Protein AF-A0A2J8Q2L7-F1 (afdb_monomer_lite)

Sequence (105 aa):
LKREDKSPIAPEELALVHNLRKMMKNDWHGGAIVSALSQTGSLFKPRKAYLPQELLGKEFESCIQYYLENNWLQHEKAPTEEGKKELLFLSNANPSLLERHCAYL

pLDDT: mean 83.97, std 12.0, range [49.44, 94.06]

Radius of gyration: 21.13 Å; chains: 1; bounding box: 52×26×52 Å

InterPro domains:
  IPR019368 Small ribosomal subunit protein mS29 [PF10236] (2-59)
  IPR019368 Small ribosomal subunit protein mS29 [PTHR12810] (1-105)

Secondary structure (DSSP, 8-state):
-B-TT-PBPPGGGSHHHHHHHHHTSS---S---------TT-SSPPPS--------TTHHHHHHHHHHHTT---STTTTSHHHHHHHHHHHTT-HHHHHHHHTT-

Foldseek 3Di:
DADPVRHDDDLCNPPVSVVVVVVVDPPDDDDDDDDDDDPVPDPDDDDPDDDDPDDCPVVLCVVLVVCVVVVLAVDPCCPPPVNSVVLCVQCVSPPVRSCVVSNVD

Organism: Pan troglodytes (NCBI:txid9598)

Structure (mmCIF, N/CA/C/O backbone):
data_AF-A0A2J8Q2L7-F1
#
_entry.id   AF-A0A2J8Q2L7-F1
#
loop_
_atom_site.group_PDB
_atom_site.id
_atom_site.type_symbol
_atom_site.label_atom_id
_atom_site.label_alt_id
_atom_site.label_comp_id
_atom_site.label_asym_id
_atom_site.label_entity_id
_atom_site.label_seq_id
_atom_site.pdbx_PDB_ins_code
_atom_site.Cartn_x
_atom_site.Cartn_y
_atom_site.Cartn_z
_atom_site.occupancy
_atom_site.B_iso_or_equiv
_atom_site.auth_seq_id
_atom_site.auth_comp_id
_atom_site.auth_asym_id
_atom_site.auth_atom_id
_atom_site.pdbx_PDB_model_num
ATOM 1 N N . LEU A 1 1 ? 23.790 -4.000 -7.472 1.00 79.75 1 LEU A N 1
ATOM 2 C CA . LEU A 1 1 ? 24.451 -5.156 -8.116 1.00 79.75 1 LEU A CA 1
ATOM 3 C C . LEU A 1 1 ? 25.883 -4.760 -8.447 1.00 79.75 1 LEU A C 1
ATOM 5 O O . LEU A 1 1 ? 26.103 -3.592 -8.763 1.00 79.75 1 LEU A O 1
ATOM 9 N N . LYS A 1 2 ? 26.833 -5.685 -8.341 1.00 87.62 2 LYS A N 1
ATOM 10 C CA . LYS A 1 2 ? 28.217 -5.455 -8.761 1.00 87.62 2 LYS A CA 1
ATOM 11 C C . LYS A 1 2 ? 28.628 -6.548 -9.735 1.00 87.62 2 LYS A C 1
ATOM 13 O O . LYS A 1 2 ? 28.130 -7.666 -9.610 1.00 87.62 2 LYS A O 1
ATOM 18 N N . ARG A 1 3 ? 29.495 -6.219 -10.688 1.00 91.19 3 ARG A N 1
ATOM 19 C CA . ARG A 1 3 ? 30.148 -7.219 -11.544 1.00 91.19 3 ARG A CA 1
ATOM 20 C C . ARG A 1 3 ? 31.229 -7.956 -10.740 1.00 91.19 3 ARG A C 1
ATOM 22 O O . ARG A 1 3 ? 31.506 -7.601 -9.591 1.00 91.19 3 ARG A O 1
ATOM 29 N N . GLU A 1 4 ? 31.857 -8.961 -11.343 1.00 92.62 4 GLU A N 1
ATOM 30 C CA . GLU A 1 4 ? 32.966 -9.711 -10.727 1.00 92.62 4 GLU A CA 1
ATOM 31 C C . GLU A 1 4 ? 34.154 -8.807 -10.355 1.00 92.62 4 GLU A C 1
ATOM 33 O O . GLU A 1 4 ? 34.776 -8.987 -9.309 1.00 92.62 4 GLU A O 1
ATOM 38 N N . ASP A 1 5 ? 34.392 -7.753 -11.141 1.00 93.06 5 ASP A N 1
ATOM 39 C CA . ASP A 1 5 ? 35.391 -6.705 -10.877 1.00 93.06 5 ASP A CA 1
ATOM 40 C C . ASP A 1 5 ? 34.990 -5.723 -9.750 1.00 93.06 5 ASP A C 1
ATOM 42 O O . ASP A 1 5 ? 35.710 -4.769 -9.455 1.00 93.06 5 ASP A O 1
ATOM 46 N N . LYS A 1 6 ? 33.841 -5.955 -9.098 1.00 90.50 6 LYS A N 1
ATOM 47 C CA . LYS A 1 6 ? 33.234 -5.134 -8.037 1.00 90.50 6 LYS A CA 1
ATOM 48 C C . LYS A 1 6 ? 32.750 -3.748 -8.484 1.00 90.50 6 LYS A C 1
ATOM 50 O O . LYS A 1 6 ? 32.287 -2.982 -7.627 1.00 90.50 6 LYS A O 1
ATOM 55 N N . SER A 1 7 ? 32.789 -3.427 -9.776 1.00 93.50 7 SER A N 1
ATOM 56 C CA . SER A 1 7 ? 32.197 -2.203 -10.322 1.00 93.50 7 SER A CA 1
ATOM 57 C C . SER A 1 7 ? 30.665 -2.224 -10.190 1.00 93.50 7 SER A C 1
ATOM 59 O O . SER A 1 7 ? 30.051 -3.300 -10.204 1.00 93.50 7 SER A O 1
ATOM 61 N N . PRO A 1 8 ? 30.014 -1.062 -9.993 1.00 90.69 8 PRO A N 1
ATOM 62 C CA . PRO A 1 8 ? 28.560 -0.987 -9.930 1.00 90.69 8 PRO A CA 1
ATOM 63 C C . PRO A 1 8 ? 27.943 -1.231 -11.312 1.00 90.69 8 PRO A C 1
ATOM 65 O O . PRO A 1 8 ? 28.441 -0.739 -12.317 1.00 90.69 8 PRO A O 1
ATOM 68 N N . ILE A 1 9 ? 26.825 -1.956 -11.345 1.00 91.81 9 ILE A N 1
ATOM 69 C CA . ILE A 1 9 ? 26.033 -2.166 -12.565 1.00 91.81 9 ILE A CA 1
ATOM 70 C C . ILE A 1 9 ? 24.929 -1.113 -12.614 1.00 91.81 9 ILE A C 1
ATOM 72 O O . ILE A 1 9 ? 24.158 -0.985 -11.654 1.00 91.81 9 ILE A O 1
ATOM 76 N N . ALA A 1 10 ? 24.848 -0.376 -13.720 1.00 89.94 10 ALA A N 1
ATOM 77 C CA . ALA A 1 10 ? 23.795 0.607 -13.936 1.00 89.94 10 ALA A CA 1
ATOM 78 C C . ALA A 1 10 ? 22.436 -0.091 -14.176 1.00 89.94 10 ALA A C 1
ATOM 80 O O . ALA A 1 10 ? 22.401 -1.159 -14.793 1.00 89.94 10 ALA A O 1
ATOM 81 N N . PRO A 1 11 ? 21.299 0.467 -13.717 1.00 87.62 11 PRO A N 1
ATOM 82 C CA . PRO A 1 11 ? 19.982 -0.134 -13.947 1.00 87.62 11 PRO A CA 1
ATOM 83 C C . PRO A 1 11 ? 19.664 -0.390 -15.427 1.00 87.62 11 PRO A C 1
ATOM 85 O O . PRO A 1 11 ? 18.937 -1.324 -15.742 1.00 87.62 11 PRO A O 1
ATOM 88 N N . GLU A 1 12 ? 20.216 0.410 -16.335 1.00 88.81 12 GLU A N 1
ATOM 89 C CA . GLU A 1 12 ? 20.087 0.298 -17.793 1.00 88.81 12 GLU A CA 1
ATOM 90 C C . GLU A 1 12 ? 20.679 -1.002 -18.345 1.00 88.81 12 GLU A C 1
ATOM 92 O O . GLU A 1 12 ? 20.219 -1.509 -19.364 1.00 88.81 12 GLU A O 1
ATOM 97 N N . GLU A 1 13 ? 21.689 -1.550 -17.671 1.00 90.38 13 GLU A N 1
ATOM 98 C CA . GLU A 1 13 ? 22.357 -2.790 -18.072 1.00 90.38 13 GLU A CA 1
ATOM 99 C C . GLU A 1 13 ? 21.558 -4.033 -17.663 1.00 90.38 13 GLU A C 1
ATOM 101 O O . GLU A 1 13 ? 21.823 -5.141 -18.129 1.00 90.38 13 GLU A O 1
ATOM 106 N N . LEU A 1 14 ? 20.556 -3.872 -16.794 1.00 92.75 14 LEU A N 1
ATOM 107 C CA . LEU A 1 14 ? 19.680 -4.959 -16.384 1.00 92.75 14 LEU A CA 1
ATOM 108 C C . LEU A 1 14 ? 18.611 -5.168 -17.459 1.00 92.75 14 LEU A C 1
ATOM 110 O O . LEU A 1 14 ? 17.719 -4.337 -17.624 1.00 92.75 14 LEU A O 1
ATOM 114 N N . ALA A 1 15 ? 18.651 -6.311 -18.149 1.00 93.94 15 ALA A N 1
ATOM 115 C CA . ALA A 1 15 ? 17.740 -6.620 -19.256 1.00 93.94 15 ALA A CA 1
ATOM 116 C C . ALA A 1 15 ? 16.250 -6.433 -18.900 1.00 93.94 15 ALA A C 1
ATOM 118 O O . ALA A 1 15 ? 15.481 -5.904 -19.703 1.00 93.94 15 ALA A O 1
ATOM 119 N N . LEU A 1 16 ? 15.849 -6.810 -17.679 1.00 94.06 16 LEU A N 1
ATOM 120 C CA . LEU A 1 16 ? 14.482 -6.614 -17.185 1.00 94.06 16 LEU A CA 1
ATOM 121 C C . LEU A 1 16 ? 14.108 -5.129 -17.084 1.00 94.06 16 LEU A C 1
ATOM 123 O O . LEU A 1 16 ? 13.051 -4.727 -17.564 1.00 94.06 16 LEU A O 1
ATOM 127 N N . VAL A 1 17 ? 14.984 -4.303 -16.507 1.00 92.81 17 VAL A N 1
ATOM 128 C CA . VAL A 1 17 ? 14.750 -2.858 -16.351 1.00 92.81 17 VAL A CA 1
ATOM 129 C C . VAL A 1 17 ? 14.768 -2.162 -17.709 1.00 92.81 17 VAL A C 1
ATOM 131 O O . VAL A 1 17 ? 13.921 -1.312 -17.977 1.00 92.81 17 VAL A O 1
ATOM 134 N N . HIS A 1 18 ? 15.690 -2.546 -18.592 1.00 93.75 18 HIS A N 1
ATOM 135 C CA . HIS A 1 18 ? 15.773 -2.035 -19.959 1.00 93.75 18 HIS A CA 1
ATOM 136 C C . HIS A 1 18 ? 14.484 -2.280 -20.746 1.00 93.75 18 HIS A C 1
ATOM 138 O O . HIS A 1 18 ? 13.935 -1.355 -21.346 1.00 93.75 18 HIS A O 1
ATOM 144 N N . ASN A 1 19 ? 13.966 -3.510 -20.716 1.00 92.75 19 ASN A N 1
ATOM 145 C CA . ASN A 1 19 ? 12.735 -3.858 -21.424 1.00 92.75 19 ASN A CA 1
ATOM 146 C C . ASN A 1 19 ? 11.502 -3.206 -20.790 1.00 92.75 19 ASN A C 1
ATOM 148 O O . ASN A 1 19 ? 10.656 -2.687 -21.517 1.00 92.75 19 ASN A O 1
ATOM 152 N N . LEU A 1 20 ? 11.432 -3.133 -19.456 1.00 92.81 20 LEU A N 1
ATOM 153 C CA . LEU A 1 20 ? 10.358 -2.417 -18.768 1.00 92.81 20 LEU A CA 1
ATOM 154 C C . LEU A 1 20 ? 10.332 -0.933 -19.164 1.00 92.81 20 LEU A C 1
ATOM 156 O O . LEU A 1 20 ? 9.274 -0.392 -19.462 1.00 92.81 20 LEU A O 1
ATOM 160 N N . ARG A 1 21 ? 11.492 -0.272 -19.257 1.00 92.31 21 ARG A N 1
ATOM 161 C CA . ARG A 1 21 ? 11.569 1.129 -19.706 1.00 92.31 21 ARG A CA 1
ATOM 162 C C . ARG A 1 21 ? 11.080 1.339 -21.131 1.00 92.31 21 ARG A C 1
ATOM 164 O O . ARG A 1 21 ? 10.542 2.404 -21.413 1.00 92.31 21 ARG A O 1
ATOM 171 N N . LYS A 1 22 ? 11.258 0.362 -22.025 1.00 92.88 22 LYS A N 1
ATOM 172 C CA . LYS A 1 22 ? 10.690 0.434 -23.379 1.00 92.88 22 LYS A CA 1
ATOM 173 C C . LYS A 1 22 ? 9.165 0.424 -23.333 1.00 92.88 22 LYS A C 1
ATOM 175 O O . LYS A 1 22 ? 8.562 1.256 -23.987 1.00 92.88 22 LYS A O 1
ATOM 180 N N . MET A 1 23 ? 8.567 -0.437 -22.510 1.00 90.56 23 MET A N 1
ATOM 181 C CA . MET A 1 23 ? 7.113 -0.470 -22.304 1.00 90.56 23 MET A CA 1
ATOM 182 C C . MET A 1 23 ? 6.575 0.845 -21.713 1.00 90.56 23 MET A C 1
ATOM 184 O O . MET A 1 23 ? 5.466 1.253 -22.031 1.00 90.56 23 MET A O 1
ATOM 188 N N . MET A 1 24 ? 7.372 1.528 -20.883 1.00 91.06 24 MET A N 1
ATOM 189 C CA . MET A 1 24 ? 7.013 2.824 -20.289 1.00 91.06 24 MET A CA 1
ATOM 190 C C . MET A 1 24 ? 7.049 4.003 -21.269 1.00 91.06 24 MET A C 1
ATOM 192 O O . MET A 1 24 ? 6.604 5.096 -20.913 1.00 91.06 24 MET A O 1
ATOM 196 N N . LYS A 1 25 ? 7.591 3.824 -22.479 1.00 91.69 25 LYS A N 1
ATOM 197 C CA . LYS A 1 25 ? 7.491 4.845 -23.523 1.00 91.69 25 LYS A CA 1
ATOM 198 C C . LYS A 1 25 ? 6.039 4.953 -23.970 1.00 91.69 25 LYS A C 1
ATOM 200 O O . LYS A 1 25 ? 5.321 3.966 -24.004 1.00 91.69 25 LYS A O 1
ATOM 205 N N . ASN A 1 26 ? 5.605 6.157 -24.309 1.00 89.12 26 ASN A N 1
ATOM 206 C CA . ASN A 1 26 ? 4.255 6.432 -24.799 1.00 89.12 26 ASN A CA 1
ATOM 207 C C . ASN A 1 26 ? 4.153 6.296 -26.332 1.00 89.12 26 ASN A C 1
ATOM 209 O O . ASN A 1 26 ? 3.403 7.030 -26.967 1.00 89.12 26 ASN A O 1
ATOM 213 N N . ASP A 1 27 ? 4.936 5.395 -26.931 1.00 93.88 27 ASP A N 1
ATOM 214 C CA . ASP A 1 27 ? 5.029 5.165 -28.380 1.00 93.88 27 ASP A CA 1
ATOM 215 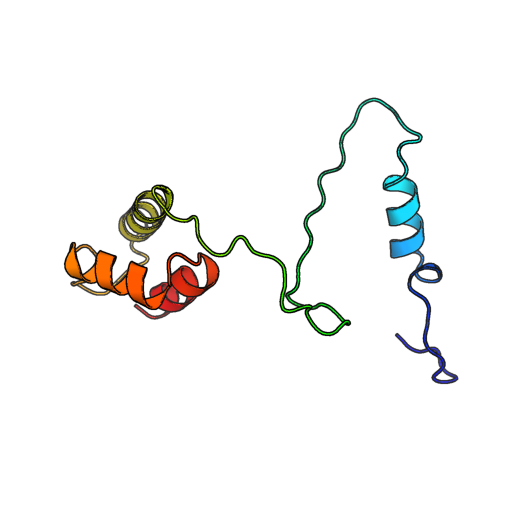C C . ASP A 1 27 ? 4.015 4.131 -28.909 1.00 93.88 27 ASP A C 1
ATOM 217 O O . ASP A 1 27 ? 4.052 3.748 -30.078 1.00 93.88 27 ASP A O 1
ATOM 221 N N . TRP A 1 28 ? 3.070 3.709 -28.069 1.00 93.56 28 TRP A N 1
ATOM 222 C CA . TRP A 1 28 ? 2.006 2.758 -28.383 1.00 93.56 28 TRP A CA 1
ATOM 223 C C . TRP A 1 28 ? 0.621 3.345 -28.050 1.00 93.56 28 TRP A C 1
ATOM 225 O O . TRP A 1 28 ? 0.497 4.329 -27.325 1.00 93.56 28 TRP A O 1
ATOM 235 N N . HIS A 1 29 ? -0.440 2.743 -28.598 1.00 92.12 29 HIS A N 1
ATOM 236 C CA . HIS A 1 29 ? -1.829 3.198 -28.445 1.00 92.12 29 HIS A CA 1
ATOM 237 C C . HIS A 1 29 ? -2.717 2.069 -27.897 1.00 92.12 29 HIS A C 1
ATOM 239 O O . HIS A 1 29 ? -2.404 0.896 -28.085 1.00 92.12 29 HIS A O 1
ATOM 245 N N . GLY A 1 30 ? -3.847 2.410 -27.264 1.00 93.44 30 GLY A N 1
ATOM 246 C CA . GLY A 1 30 ? -4.868 1.426 -26.857 1.00 93.44 30 GLY A CA 1
ATOM 247 C C . GLY A 1 30 ? -4.675 0.782 -25.479 1.00 93.44 30 GLY A C 1
ATOM 248 O O . GLY A 1 30 ? -5.246 -0.266 -25.203 1.00 93.44 30 GLY A O 1
ATOM 249 N N . GLY A 1 31 ? -3.900 1.404 -24.599 1.00 92.31 31 GLY A N 1
ATOM 250 C CA . GLY A 1 31 ? -3.645 0.925 -23.237 1.00 92.31 31 GLY A CA 1
ATOM 251 C C . GLY A 1 31 ? -3.322 2.070 -22.275 1.00 92.31 31 GLY A C 1
ATOM 252 O O . GLY A 1 31 ? -3.280 3.238 -22.666 1.00 92.31 31 GLY A O 1
ATOM 253 N N . ALA A 1 32 ? -3.075 1.733 -21.015 1.00 93.88 32 ALA A N 1
ATOM 254 C CA . ALA A 1 32 ? -2.709 2.687 -19.976 1.00 93.88 32 ALA A CA 1
ATOM 255 C C . ALA A 1 32 ? -1.619 2.099 -19.076 1.00 93.88 32 ALA A C 1
ATOM 257 O O . ALA A 1 32 ? -1.557 0.887 -18.877 1.00 93.88 32 ALA A O 1
ATOM 258 N N . ILE A 1 33 ? -0.781 2.967 -18.511 1.00 92.38 33 ILE A N 1
ATOM 259 C CA . ILE A 1 33 ? 0.215 2.588 -17.507 1.00 92.38 33 ILE A CA 1
ATOM 260 C C . ILE A 1 33 ? -0.196 3.190 -16.177 1.00 92.38 33 ILE A C 1
ATOM 262 O O . ILE A 1 33 ? -0.387 4.399 -16.068 1.00 92.38 33 ILE A O 1
ATOM 266 N N . VAL A 1 34 ? -0.253 2.344 -15.155 1.00 92.19 34 VAL A N 1
ATOM 267 C CA . VAL A 1 34 ? -0.376 2.762 -13.763 1.00 92.19 34 VAL A CA 1
ATOM 268 C C . VAL A 1 34 ? 0.880 2.300 -13.038 1.00 92.19 34 VAL A C 1
ATOM 270 O O . VAL A 1 34 ? 1.203 1.115 -13.035 1.00 92.19 34 VAL A O 1
ATOM 273 N N . SER A 1 35 ? 1.609 3.239 -12.441 1.00 88.50 35 SER A N 1
ATOM 274 C CA . SER A 1 35 ? 2.804 2.955 -11.645 1.00 88.50 35 SER A CA 1
ATOM 275 C C . SER A 1 35 ? 2.696 3.627 -10.285 1.00 88.50 35 SER A C 1
ATOM 277 O O . SER A 1 35 ? 2.269 4.777 -10.206 1.00 88.50 35 SER A O 1
ATOM 279 N N . ALA A 1 36 ? 3.139 2.944 -9.235 1.00 85.88 36 ALA A N 1
ATOM 280 C CA . ALA A 1 36 ? 3.237 3.496 -7.891 1.00 85.88 36 ALA A CA 1
ATOM 281 C C . ALA A 1 36 ? 4.708 3.683 -7.497 1.00 85.88 36 ALA A C 1
ATOM 283 O O . ALA A 1 36 ? 5.569 2.883 -7.866 1.00 85.88 36 ALA A O 1
ATOM 284 N N . LEU A 1 37 ? 4.993 4.736 -6.731 1.00 81.81 37 LEU A N 1
ATOM 285 C CA . LEU A 1 37 ? 6.310 4.969 -6.143 1.00 81.81 37 LEU A CA 1
ATOM 286 C C . LEU A 1 37 ? 6.304 4.489 -4.691 1.00 81.81 37 LEU A C 1
ATOM 288 O O . LEU A 1 37 ? 5.454 4.899 -3.907 1.00 81.81 37 LEU A O 1
ATOM 292 N N . SER A 1 38 ? 7.276 3.652 -4.328 1.00 74.75 38 SER A N 1
ATOM 293 C CA . SER A 1 38 ? 7.480 3.193 -2.952 1.00 74.75 38 SER A CA 1
ATOM 294 C C . SER A 1 38 ? 8.783 3.751 -2.392 1.00 74.75 38 SER A C 1
ATOM 296 O O . SER A 1 38 ? 9.820 3.720 -3.056 1.00 74.75 38 SER A O 1
ATOM 298 N N . GLN A 1 39 ? 8.741 4.232 -1.148 1.00 69.94 39 GLN A N 1
ATOM 299 C CA . GLN A 1 39 ? 9.953 4.532 -0.379 1.00 69.94 39 GLN A CA 1
ATOM 300 C C . GLN A 1 39 ? 10.506 3.281 0.316 1.00 69.94 39 GLN A C 1
ATOM 302 O O . GLN A 1 39 ? 11.718 3.156 0.502 1.00 69.94 39 GLN A O 1
ATOM 307 N N . THR A 1 40 ? 9.632 2.339 0.676 1.00 66.94 40 THR A N 1
ATOM 308 C CA . THR A 1 40 ? 10.000 1.073 1.311 1.00 66.94 40 THR A CA 1
ATOM 309 C C . THR A 1 40 ? 10.837 0.250 0.331 1.00 66.94 40 THR A C 1
ATOM 311 O O . THR A 1 40 ? 10.346 -0.145 -0.724 1.00 66.94 40 THR A O 1
ATOM 314 N N . GLY A 1 41 ? 12.114 0.029 0.661 1.00 68.19 41 GLY A N 1
ATOM 315 C CA . GLY A 1 41 ? 13.072 -0.681 -0.199 1.00 68.19 41 GLY A CA 1
ATOM 316 C C . GLY A 1 41 ? 13.843 0.195 -1.199 1.00 68.19 41 GLY A C 1
ATOM 317 O O . GLY A 1 41 ? 14.576 -0.341 -2.029 1.00 68.19 41 GLY A O 1
ATOM 318 N N . SER A 1 42 ? 13.726 1.527 -1.129 1.00 75.00 42 SER A N 1
ATOM 319 C CA . SER A 1 42 ? 14.541 2.440 -1.944 1.00 75.00 42 SER A CA 1
ATOM 320 C C . SER A 1 42 ? 16.038 2.299 -1.627 1.00 75.00 42 SER A C 1
ATOM 322 O O . SER A 1 42 ? 16.451 2.387 -0.472 1.00 75.00 42 SER A O 1
ATOM 324 N N . LEU A 1 43 ? 16.869 2.159 -2.668 1.00 69.62 43 LEU A N 1
ATOM 325 C CA . LEU A 1 43 ? 18.338 2.182 -2.559 1.00 69.62 43 LEU A CA 1
ATOM 326 C C . LEU A 1 43 ? 18.895 3.584 -2.245 1.00 69.62 43 LEU A C 1
ATOM 328 O O . LEU A 1 43 ? 20.043 3.718 -1.821 1.00 69.62 43 LEU A O 1
ATOM 332 N N . PHE A 1 44 ? 18.095 4.630 -2.459 1.00 65.75 44 PHE A N 1
ATOM 333 C CA . PHE A 1 44 ? 18.452 6.017 -2.168 1.00 65.75 44 PHE A CA 1
ATOM 334 C C . PHE A 1 44 ? 17.863 6.458 -0.830 1.00 65.75 44 PHE A C 1
ATOM 336 O O . PHE A 1 44 ? 16.755 6.048 -0.473 1.00 65.75 44 PHE A O 1
ATOM 343 N N . LYS A 1 45 ? 18.588 7.331 -0.108 1.00 61.28 45 LYS A N 1
ATOM 344 C CA . LYS A 1 45 ? 18.104 7.898 1.158 1.00 61.28 45 LYS A CA 1
ATOM 345 C C . LYS A 1 45 ? 16.728 8.537 0.934 1.00 61.28 45 LYS A C 1
ATOM 347 O O . LYS A 1 45 ? 16.607 9.362 0.022 1.00 61.28 45 LYS A O 1
ATOM 352 N N . PRO A 1 46 ? 15.717 8.197 1.749 1.00 57.25 46 PRO A N 1
ATOM 353 C CA . PRO A 1 46 ? 14.397 8.786 1.609 1.00 57.25 46 PRO A CA 1
ATOM 354 C C . PRO A 1 46 ? 14.513 10.306 1.749 1.00 57.25 46 PRO A C 1
ATOM 356 O O . PRO A 1 46 ? 15.068 10.819 2.726 1.00 57.25 46 PRO A O 1
ATOM 359 N N . ARG A 1 47 ? 14.017 11.050 0.755 1.00 55.12 47 ARG A N 1
ATOM 360 C CA . ARG A 1 47 ? 13.748 12.478 0.943 1.00 55.12 47 ARG A CA 1
ATOM 361 C C . ARG A 1 47 ? 12.629 12.574 1.979 1.00 55.12 47 ARG A C 1
ATOM 363 O O . ARG A 1 47 ? 11.599 11.936 1.808 1.00 55.12 47 ARG A O 1
ATOM 370 N N . LYS A 1 48 ? 12.800 13.410 3.009 1.00 54.25 48 LYS A N 1
ATOM 371 C CA . LYS A 1 48 ? 11.786 13.687 4.053 1.00 54.25 48 LYS A CA 1
ATOM 372 C C . LYS A 1 48 ? 10.483 14.319 3.523 1.00 54.25 48 LYS A C 1
ATOM 374 O O . LYS A 1 48 ? 9.646 14.730 4.311 1.00 54.25 48 LYS A O 1
ATOM 379 N N . ALA A 1 49 ? 10.326 14.448 2.209 1.00 54.91 49 ALA A N 1
ATOM 380 C CA . ALA A 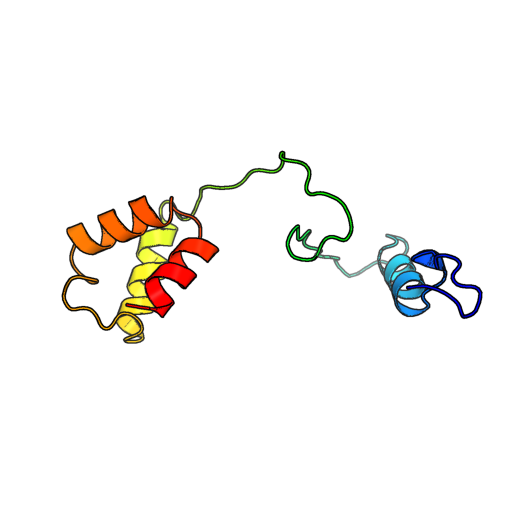1 49 ? 9.225 15.150 1.581 1.00 54.91 49 ALA A CA 1
ATOM 381 C C . ALA A 1 49 ? 8.552 14.244 0.550 1.00 54.91 49 ALA A C 1
ATOM 383 O O . ALA A 1 49 ? 9.007 14.169 -0.591 1.00 54.91 49 ALA A O 1
ATOM 384 N N . TYR A 1 50 ? 7.480 13.574 0.976 1.00 50.28 50 TYR A N 1
ATOM 385 C CA . TYR A 1 50 ? 6.275 13.389 0.166 1.00 50.28 50 TYR A CA 1
ATOM 386 C C . TYR A 1 50 ? 5.125 12.944 1.087 1.00 50.28 50 TYR A C 1
ATOM 388 O O . TYR A 1 50 ? 5.035 11.777 1.458 1.00 50.28 50 TYR A O 1
ATOM 396 N N . LEU A 1 51 ? 4.290 13.892 1.519 1.00 52.34 51 LEU A N 1
ATOM 397 C CA . LEU A 1 51 ? 2.939 13.598 2.018 1.00 52.34 51 LEU A CA 1
ATOM 398 C C . LEU A 1 51 ? 2.106 13.080 0.819 1.00 52.34 51 LEU A C 1
ATOM 400 O O . LEU A 1 51 ? 2.362 13.522 -0.303 1.00 52.34 51 LEU A O 1
ATO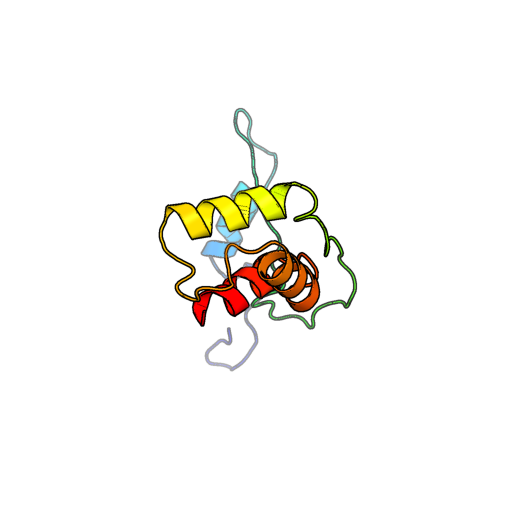M 404 N N . PRO A 1 52 ? 1.190 12.114 1.010 1.00 49.44 52 PRO A N 1
ATOM 405 C CA . PRO A 1 52 ? 0.049 12.267 1.902 1.00 49.44 52 PRO A CA 1
ATOM 406 C C . PRO A 1 52 ? 0.093 11.222 3.016 1.00 49.44 52 PRO A C 1
ATOM 408 O O . PRO A 1 52 ? -0.366 10.094 2.863 1.00 49.44 52 PRO A O 1
ATOM 411 N N . GLN A 1 53 ? 0.696 11.586 4.146 1.00 55.41 53 GLN A N 1
ATOM 412 C CA . GLN A 1 53 ? 0.246 11.012 5.409 1.00 55.41 53 GLN A CA 1
ATOM 413 C C . GLN A 1 53 ? -0.995 11.797 5.807 1.00 55.41 53 GLN A C 1
ATOM 415 O O . GLN A 1 53 ? -1.029 13.006 5.600 1.00 55.41 53 GLN A O 1
ATOM 420 N N . GLU A 1 54 ? -1.957 11.072 6.364 1.00 59.00 54 GLU A N 1
ATOM 421 C CA . GLU A 1 54 ? -3.375 11.406 6.489 1.00 59.00 54 GLU A CA 1
ATOM 422 C C . GLU A 1 54 ? -4.164 11.030 5.241 1.00 59.00 54 GLU A C 1
ATOM 424 O O . GLU A 1 54 ? -3.843 11.472 4.144 1.00 59.00 54 GLU A O 1
ATOM 429 N N . LEU A 1 55 ? -5.174 10.178 5.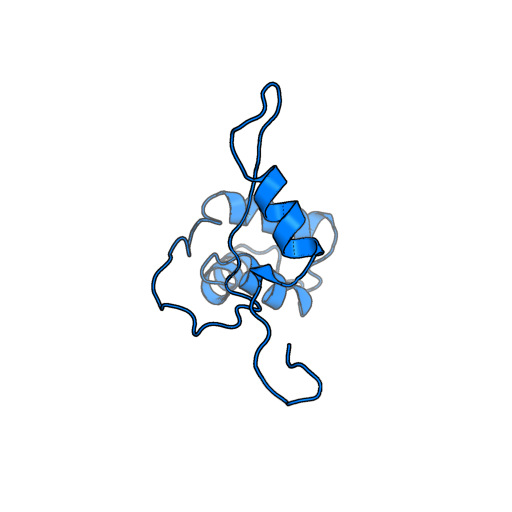441 1.00 58.84 55 LEU A N 1
ATOM 430 C CA . LEU A 1 55 ? -6.503 10.252 4.815 1.00 58.84 55 LEU A CA 1
ATOM 431 C C . LEU A 1 55 ? -7.317 8.971 5.031 1.00 58.84 55 LEU A C 1
ATOM 433 O O . LEU A 1 55 ? -8.322 8.793 4.353 1.00 58.84 55 LEU A O 1
ATOM 437 N N . LEU A 1 56 ? -7.004 8.135 6.040 1.00 59.22 56 LEU A N 1
ATOM 438 C CA . LEU A 1 56 ? -8.052 7.223 6.489 1.00 59.22 56 LEU A CA 1
ATOM 439 C C . LEU A 1 56 ? -9.303 8.014 6.888 1.00 59.22 56 LEU A C 1
ATOM 441 O O . LEU A 1 56 ? -10.362 7.501 6.633 1.00 59.22 56 LEU A O 1
ATOM 445 N N . GLY A 1 57 ? -9.250 9.273 7.352 1.00 72.50 57 GLY A N 1
ATOM 446 C CA . GLY A 1 57 ? -10.409 10.191 7.334 1.00 72.50 57 GLY A CA 1
ATOM 447 C C . GLY A 1 57 ? -11.770 9.514 7.604 1.00 72.50 57 GLY A C 1
ATOM 448 O O . GLY A 1 57 ? -12.020 9.061 8.715 1.00 72.50 57 GLY A O 1
ATOM 449 N N . LYS A 1 58 ? -12.618 9.391 6.565 1.00 76.25 58 LYS A N 1
ATOM 450 C CA . LYS A 1 58 ? -13.875 8.603 6.599 1.00 76.25 58 LYS A CA 1
ATOM 451 C C . LYS A 1 58 ? -13.694 7.092 6.357 1.00 76.25 58 LYS A C 1
ATOM 453 O O . LYS A 1 58 ? -14.516 6.298 6.802 1.00 76.25 58 LYS A O 1
ATOM 458 N N . GLU A 1 59 ? -12.649 6.697 5.641 1.00 84.88 59 GLU A N 1
ATOM 459 C CA . GLU A 1 59 ? -12.249 5.308 5.379 1.00 84.88 59 GLU A CA 1
ATOM 460 C C . GLU A 1 59 ? -11.778 4.558 6.642 1.00 84.88 59 GLU A C 1
ATOM 462 O O . GLU A 1 59 ? -11.869 3.337 6.672 1.00 84.88 59 GLU A O 1
ATOM 467 N N . PHE A 1 60 ? -11.348 5.250 7.707 1.00 88.12 60 PHE A N 1
ATOM 468 C CA . PHE A 1 60 ? -10.908 4.654 8.973 1.00 88.12 60 PHE A CA 1
ATOM 469 C C . PHE A 1 60 ? -11.999 3.761 9.552 1.00 88.12 60 PHE A C 1
ATOM 471 O O . PHE A 1 60 ? -11.762 2.587 9.825 1.00 88.12 60 PHE A O 1
ATOM 478 N N . GLU A 1 61 ? -13.207 4.314 9.676 1.00 88.38 61 GLU A N 1
ATOM 479 C CA . GLU A 1 61 ? -14.365 3.584 10.185 1.00 88.38 61 GLU A CA 1
ATOM 480 C C . GLU A 1 61 ? -14.690 2.387 9.293 1.00 88.38 61 GLU A C 1
ATOM 482 O O . GLU A 1 61 ? -14.984 1.311 9.799 1.00 88.38 61 GLU A O 1
ATOM 487 N N . SER A 1 62 ? -14.565 2.537 7.969 1.00 90.19 62 SER A N 1
ATOM 488 C CA . SER A 1 62 ? -14.797 1.431 7.029 1.00 90.19 62 SER A CA 1
ATOM 489 C C . SER A 1 62 ? -13.760 0.312 7.197 1.00 90.19 62 SER A C 1
ATOM 491 O O . SER A 1 62 ? -14.120 -0.863 7.194 1.00 90.19 62 SER A O 1
ATOM 493 N N . CYS A 1 63 ? -12.485 0.653 7.403 1.00 90.25 63 CYS A N 1
ATOM 494 C CA . CYS A 1 63 ? -11.418 -0.317 7.658 1.00 90.25 63 CYS A CA 1
ATOM 495 C C . CYS A 1 63 ? -11.584 -1.033 9.003 1.00 90.25 63 CYS A C 1
ATOM 497 O O . CYS A 1 63 ? -11.455 -2.254 9.060 1.00 90.25 63 CYS A O 1
ATOM 499 N N . ILE A 1 64 ? -11.883 -0.303 10.081 1.00 90.19 64 ILE A N 1
ATOM 500 C CA . ILE A 1 64 ? -12.117 -0.906 11.400 1.00 90.19 64 ILE A CA 1
ATOM 501 C C . ILE A 1 64 ? -13.345 -1.810 11.371 1.00 90.19 64 ILE A C 1
ATOM 503 O O . ILE A 1 64 ? -13.286 -2.929 11.877 1.00 90.19 64 ILE A O 1
ATOM 507 N N . GLN A 1 65 ? -14.434 -1.355 10.753 1.00 90.94 65 GLN A N 1
ATOM 508 C CA . GLN A 1 65 ? -15.645 -2.151 10.605 1.00 90.94 65 GLN A CA 1
ATOM 509 C C . GLN A 1 65 ? -15.350 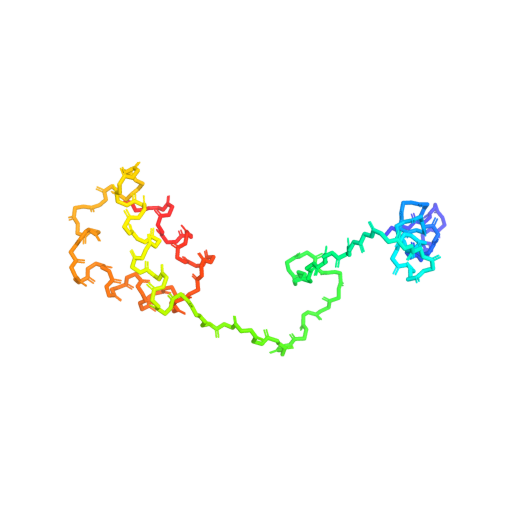-3.463 9.867 1.00 90.94 65 GLN A C 1
ATOM 511 O O . GLN A 1 65 ? -15.729 -4.529 10.344 1.00 90.94 65 GLN A O 1
ATOM 516 N N . TYR A 1 66 ? -14.579 -3.406 8.778 1.00 92.69 66 TYR A N 1
ATOM 517 C CA . TYR A 1 66 ? -14.118 -4.598 8.068 1.00 92.69 66 TYR A CA 1
ATOM 518 C C . TYR A 1 66 ? -13.282 -5.537 8.959 1.00 92.69 66 TYR A C 1
ATOM 520 O O . TYR A 1 66 ? -13.464 -6.755 8.915 1.00 92.69 66 TYR A O 1
ATOM 528 N N . TYR A 1 67 ? -12.378 -5.015 9.794 1.00 92.31 67 TYR A N 1
ATOM 529 C CA . TYR A 1 67 ? -11.607 -5.847 10.726 1.00 92.31 67 TYR A CA 1
ATOM 530 C C . TYR A 1 67 ? -12.480 -6.503 11.799 1.00 92.31 67 TYR A C 1
ATOM 532 O O . TYR A 1 67 ? -12.249 -7.663 12.136 1.00 92.31 67 TYR A O 1
ATOM 540 N N . LEU A 1 68 ? -13.494 -5.805 12.309 1.00 90.25 68 LEU A N 1
ATOM 541 C CA . LEU A 1 68 ? -14.449 -6.363 13.268 1.00 90.25 68 LEU A CA 1
ATOM 542 C C . LEU A 1 68 ? -15.306 -7.466 12.633 1.00 90.25 68 LEU A C 1
ATOM 544 O O . LEU A 1 68 ? -15.445 -8.538 13.215 1.00 90.25 68 LEU A O 1
ATOM 548 N N . GLU A 1 69 ? -15.824 -7.244 11.423 1.00 92.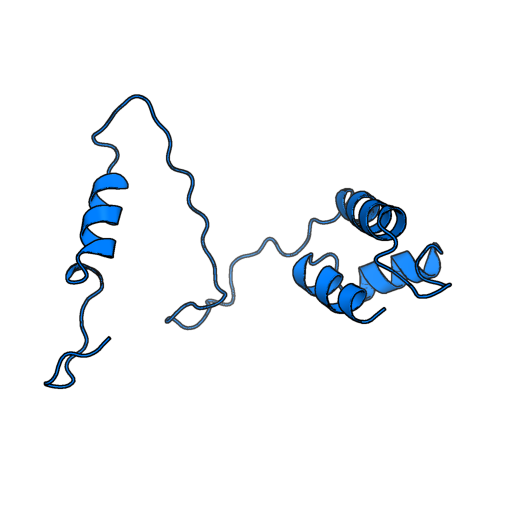88 69 GLU A N 1
ATOM 549 C CA . GLU A 1 69 ? -16.652 -8.219 10.693 1.00 92.88 69 GLU A CA 1
ATOM 550 C C . GLU A 1 69 ? -15.911 -9.525 10.391 1.00 92.88 69 GLU A C 1
ATOM 552 O O . GLU A 1 69 ? -16.501 -10.604 10.436 1.00 92.88 69 GLU A O 1
ATOM 557 N N . ASN A 1 70 ? -14.606 -9.444 10.130 1.00 92.44 70 ASN A N 1
ATOM 558 C CA . ASN A 1 70 ? -13.763 -10.614 9.894 1.00 92.44 70 ASN A CA 1
ATOM 559 C C . ASN A 1 70 ? -13.206 -11.241 11.181 1.00 92.44 70 ASN A C 1
ATOM 561 O O . ASN A 1 70 ? -12.396 -12.163 11.097 1.00 92.44 70 ASN A O 1
ATOM 565 N N . ASN A 1 71 ? -13.614 -10.761 12.361 1.00 89.31 71 ASN A N 1
ATOM 566 C CA . ASN A 1 71 ? -13.047 -11.151 13.654 1.00 89.31 71 ASN A CA 1
ATOM 567 C C . ASN A 1 71 ? -11.510 -11.032 13.674 1.00 89.31 71 ASN A C 1
ATOM 569 O O . ASN A 1 71 ? -10.815 -11.909 14.176 1.00 89.31 71 ASN A O 1
ATOM 573 N N . TRP A 1 72 ? -10.952 -9.977 13.081 1.00 91.50 72 TRP A N 1
ATOM 574 C CA . TRP A 1 72 ? -9.509 -9.726 13.115 1.00 91.50 72 TRP A CA 1
ATOM 575 C C . TRP A 1 72 ? -9.075 -9.134 14.458 1.00 91.50 72 TRP A C 1
ATOM 577 O O . TRP A 1 72 ? -8.025 -9.495 14.970 1.00 91.50 72 TRP A O 1
ATOM 587 N N . LEU A 1 73 ? -9.901 -8.257 15.041 1.00 89.38 73 LEU A N 1
ATOM 588 C CA . LEU A 1 73 ? -9.653 -7.651 16.351 1.00 89.38 73 LEU A CA 1
ATOM 589 C C . LEU A 1 73 ? -10.253 -8.536 17.442 1.00 89.38 73 LEU A C 1
ATOM 591 O O . LEU A 1 73 ? -11.475 -8.669 17.518 1.00 89.38 73 LEU A O 1
ATOM 595 N N . GLN A 1 74 ? -9.405 -9.132 18.277 1.00 87.44 74 GLN A N 1
ATOM 596 C CA . GLN A 1 74 ? -9.841 -10.077 19.312 1.00 87.44 74 GLN A CA 1
ATOM 597 C C . GLN A 1 74 ? -10.107 -9.398 20.660 1.00 87.44 74 GLN A C 1
ATOM 599 O O . GLN A 1 74 ? -10.873 -9.900 21.482 1.00 87.44 74 GLN A O 1
ATOM 604 N N . HIS A 1 75 ? -9.496 -8.239 20.897 1.00 88.19 75 HIS A N 1
ATOM 605 C CA . HIS A 1 75 ? -9.642 -7.507 22.147 1.00 88.19 75 HIS A CA 1
ATOM 606 C C . HIS A 1 75 ? -11.065 -6.950 22.377 1.00 88.19 75 HIS A C 1
ATOM 608 O O . HIS A 1 75 ? -11.605 -6.210 21.556 1.00 88.19 75 HIS A O 1
ATOM 614 N N . GLU A 1 76 ? -11.635 -7.188 23.565 1.00 86.44 76 GLU A N 1
ATOM 615 C CA . GLU A 1 76 ? -13.022 -6.820 23.924 1.00 86.44 76 GLU A CA 1
ATOM 616 C C . GLU A 1 76 ? -13.338 -5.319 23.812 1.00 86.44 76 GLU A C 1
ATOM 618 O O . GLU A 1 76 ? -14.482 -4.933 23.581 1.00 86.44 76 GLU A O 1
ATOM 623 N N . LYS A 1 77 ? -12.327 -4.455 23.972 1.00 88.50 77 LYS A N 1
ATOM 624 C CA . LYS A 1 77 ? -12.486 -2.992 23.862 1.00 88.50 77 LYS A CA 1
ATOM 625 C C . LYS A 1 77 ? -12.307 -2.452 22.442 1.00 88.50 77 LYS A C 1
ATOM 627 O O . LYS A 1 77 ? -12.554 -1.276 22.215 1.00 88.50 77 LYS A O 1
ATOM 632 N N . ALA A 1 78 ? -11.876 -3.277 21.489 1.00 84.69 78 ALA A N 1
ATOM 633 C CA . ALA A 1 78 ? -11.675 -2.854 20.106 1.00 84.69 78 ALA A CA 1
ATOM 634 C C . ALA A 1 78 ? -12.945 -2.315 19.407 1.00 84.69 78 ALA A C 1
ATOM 636 O O . ALA A 1 78 ? -12.825 -1.318 18.694 1.00 84.69 78 ALA A O 1
ATOM 637 N N . PRO A 1 79 ? -14.154 -2.889 19.601 1.00 87.94 79 PRO A N 1
ATOM 638 C CA . PRO A 1 79 ? -15.366 -2.351 18.981 1.00 87.94 79 PRO A CA 1
ATOM 639 C C . PRO A 1 79 ? -15.907 -1.086 19.663 1.00 87.94 79 PRO A C 1
ATOM 641 O O . PRO A 1 79 ? -16.839 -0.482 19.130 1.00 87.94 79 PRO A O 1
ATOM 644 N N . THR A 1 80 ? -15.382 -0.681 20.828 1.00 92.44 80 THR A N 1
ATOM 645 C CA . THR A 1 80 ? -15.897 0.501 21.534 1.00 92.44 80 THR A CA 1
ATOM 646 C C . THR A 1 80 ? -15.401 1.791 20.893 1.00 92.44 80 THR A C 1
ATOM 648 O O . THR A 1 80 ? -14.333 1.844 20.283 1.00 92.44 80 THR A O 1
ATOM 651 N N . GLU A 1 81 ? -16.165 2.868 21.064 1.00 90.06 81 GLU A N 1
ATOM 652 C CA . GLU A 1 81 ? -15.802 4.189 20.543 1.00 90.06 81 GLU A CA 1
ATOM 653 C C . GLU A 1 81 ? -14.470 4.695 21.119 1.00 90.06 81 GLU A C 1
ATOM 655 O O . GLU A 1 81 ? -13.714 5.392 20.442 1.00 90.06 81 GLU A O 1
ATOM 660 N N . GLU A 1 82 ? -14.136 4.318 22.353 1.00 91.81 82 GLU A N 1
ATOM 661 C CA . GLU A 1 82 ? -12.843 4.609 22.972 1.00 91.81 82 GLU A CA 1
ATOM 662 C C . GLU A 1 82 ? -11.710 3.830 22.299 1.00 91.81 82 GLU A C 1
ATOM 664 O O . GLU A 1 82 ? -10.693 4.434 21.956 1.00 91.81 82 GLU A O 1
ATOM 669 N N . GLY A 1 83 ? -11.896 2.527 22.055 1.00 90.62 83 GLY A N 1
ATOM 670 C CA . GLY A 1 83 ? -10.900 1.691 21.380 1.00 90.62 83 GLY A CA 1
ATOM 671 C C . GLY A 1 83 ? -10.615 2.171 19.958 1.00 90.62 83 GLY A C 1
ATOM 672 O O . GLY A 1 83 ? -9.457 2.280 19.555 1.00 90.62 83 GLY A O 1
ATOM 673 N N . LYS A 1 84 ? -11.656 2.568 19.220 1.00 90.75 84 LYS A N 1
ATOM 674 C CA . LYS A 1 84 ? -11.516 3.179 17.891 1.00 90.75 84 LYS A CA 1
ATOM 675 C C . LYS A 1 84 ? -10.739 4.494 17.927 1.00 90.75 84 LYS A C 1
ATOM 677 O O . LYS A 1 84 ? -9.842 4.693 17.109 1.00 90.75 84 LYS A O 1
ATOM 682 N N . LYS A 1 85 ? -11.041 5.386 18.878 1.00 90.44 85 LYS A N 1
ATOM 683 C CA . LYS A 1 85 ? -10.322 6.664 19.045 1.00 90.44 85 LYS A CA 1
ATOM 684 C C . LYS A 1 85 ? -8.859 6.456 19.413 1.00 90.44 85 LYS A C 1
ATOM 686 O O . LYS A 1 85 ? -8.002 7.179 18.909 1.00 90.44 85 LYS A O 1
ATOM 691 N N . GLU A 1 86 ? -8.570 5.477 20.263 1.00 90.94 86 GLU A N 1
ATOM 692 C CA . GLU A 1 86 ? -7.203 5.112 20.627 1.00 90.94 86 GLU A CA 1
ATOM 693 C C . GLU A 1 86 ? -6.435 4.578 19.413 1.00 90.94 86 GLU A C 1
ATOM 695 O O . GLU A 1 86 ? -5.345 5.065 19.118 1.00 90.94 86 GLU A O 1
ATOM 700 N N . LEU A 1 87 ? -7.028 3.660 18.644 1.00 89.75 87 LEU A N 1
ATOM 701 C CA . LEU A 1 87 ? -6.439 3.153 17.401 1.00 89.75 87 LEU A CA 1
ATOM 702 C C . LEU A 1 87 ? -6.198 4.265 16.380 1.00 89.75 87 LEU A C 1
ATOM 704 O O . LEU A 1 87 ? -5.137 4.303 15.751 1.00 89.75 87 LEU A O 1
ATOM 708 N N . LEU A 1 88 ? -7.141 5.196 16.230 1.00 88.69 88 LEU A N 1
ATOM 709 C CA . LEU A 1 88 ? -6.995 6.352 15.349 1.00 88.69 88 LEU A CA 1
ATOM 710 C C . LEU A 1 88 ? -5.836 7.254 15.791 1.00 88.69 88 LEU A C 1
ATOM 712 O O . LEU A 1 88 ? -5.032 7.673 14.958 1.00 88.69 88 LEU A O 1
ATOM 716 N N . PHE A 1 89 ? -5.734 7.521 17.095 1.00 88.38 89 PHE A N 1
ATOM 717 C CA . PHE A 1 89 ? -4.680 8.346 17.680 1.00 88.38 89 PHE A CA 1
ATOM 718 C C . PHE A 1 89 ? -3.298 7.697 17.539 1.00 88.38 89 PHE A C 1
ATOM 720 O O . PHE A 1 89 ? -2.370 8.334 17.044 1.00 88.38 89 PHE A O 1
ATOM 727 N N . LEU A 1 90 ? -3.162 6.421 17.914 1.00 87.56 90 LEU A N 1
ATOM 728 C CA . LEU A 1 90 ? -1.892 5.687 17.868 1.00 87.56 90 LEU A CA 1
ATOM 729 C C . LEU A 1 90 ? -1.403 5.461 16.434 1.00 87.56 90 LEU A C 1
ATOM 731 O O . LEU A 1 90 ? -0.213 5.600 16.155 1.00 87.56 90 LEU A O 1
ATOM 735 N N . SER A 1 91 ? -2.317 5.155 15.509 1.00 86.62 91 SER A N 1
ATOM 736 C CA . SER A 1 91 ? -1.978 4.995 14.092 1.00 86.62 91 SER A CA 1
ATOM 737 C C . SER A 1 91 ? -1.791 6.324 13.359 1.00 86.62 91 SER A C 1
ATOM 739 O O . SER A 1 91 ? -1.263 6.323 12.248 1.00 86.62 91 SER A O 1
ATOM 741 N N . ASN A 1 92 ? -2.226 7.449 13.940 1.00 85.12 92 ASN A N 1
ATOM 742 C CA . ASN A 1 92 ? -2.278 8.763 13.295 1.00 85.12 92 ASN A CA 1
ATOM 743 C C . ASN A 1 92 ? -2.944 8.711 11.902 1.00 85.12 92 ASN A C 1
ATOM 745 O O . ASN A 1 92 ? -2.434 9.270 10.928 1.00 85.12 92 ASN A O 1
ATOM 749 N N . ALA A 1 93 ? -4.036 7.944 11.787 1.00 80.75 93 ALA A N 1
ATOM 750 C CA . ALA A 1 93 ? -4.745 7.669 10.531 1.00 80.75 93 ALA A CA 1
ATOM 751 C C . ALA A 1 93 ? -3.855 7.117 9.389 1.00 80.75 93 ALA A C 1
ATOM 753 O O . ALA A 1 93 ? -4.177 7.279 8.207 1.00 80.75 93 ALA A O 1
ATOM 754 N N . ASN A 1 94 ? -2.734 6.470 9.725 1.00 83.44 94 ASN A N 1
ATOM 755 C CA . ASN A 1 94 ? -1.841 5.815 8.778 1.00 83.44 94 ASN A CA 1
ATOM 756 C C . ASN A 1 94 ? -2.240 4.335 8.603 1.00 83.44 94 ASN A C 1
ATOM 758 O O . ASN A 1 94 ? -2.177 3.585 9.580 1.00 83.44 94 ASN A O 1
ATOM 762 N N . PRO A 1 95 ? -2.572 3.875 7.381 1.00 86.06 95 PRO A N 1
ATOM 763 C CA . PRO A 1 95 ? -2.982 2.489 7.142 1.00 86.06 95 PRO A CA 1
ATOM 764 C C . PRO A 1 95 ? -1.965 1.434 7.592 1.00 86.06 95 PRO A C 1
ATOM 766 O O . PRO A 1 95 ? -2.348 0.439 8.202 1.00 86.06 95 PRO A O 1
ATOM 769 N N . SER A 1 96 ? -0.670 1.648 7.334 1.00 84.06 96 SER A N 1
ATOM 770 C CA . SER A 1 96 ? 0.378 0.693 7.720 1.00 84.06 96 SER A CA 1
ATOM 771 C C . SER A 1 96 ? 0.562 0.613 9.231 1.00 84.06 96 SER A C 1
ATOM 773 O O . SER A 1 96 ? 0.812 -0.463 9.763 1.00 84.06 96 SER A O 1
ATOM 775 N N . LEU A 1 97 ? 0.460 1.741 9.939 1.00 85.69 97 LEU A N 1
ATOM 776 C CA . LEU A 1 97 ? 0.539 1.728 11.401 1.00 85.69 97 LEU A CA 1
ATOM 777 C C . LEU A 1 97 ? -0.716 1.110 12.010 1.00 85.69 97 LEU A C 1
ATOM 779 O O . LEU A 1 97 ? -0.600 0.349 12.964 1.00 85.69 97 LEU A O 1
ATOM 783 N N . LEU A 1 98 ? -1.892 1.398 11.450 1.00 88.12 98 LEU A N 1
ATOM 784 C CA . LEU A 1 98 ? -3.146 0.812 11.905 1.00 88.12 98 LEU A CA 1
ATOM 785 C C . LEU A 1 98 ? -3.119 -0.713 11.794 1.00 88.12 98 LEU A C 1
ATOM 787 O O . LEU A 1 98 ? -3.355 -1.386 12.790 1.00 88.12 98 LEU A O 1
ATOM 791 N N . GLU A 1 99 ? -2.772 -1.251 10.621 1.00 89.00 99 GLU A N 1
ATOM 792 C CA . GLU A 1 99 ? -2.614 -2.698 10.422 1.00 89.00 99 GLU A CA 1
ATOM 793 C C . GLU A 1 99 ? -1.624 -3.285 11.425 1.00 89.00 99 GLU A C 1
ATOM 795 O O . GLU A 1 99 ? -1.952 -4.246 12.117 1.00 89.00 99 GLU A O 1
ATOM 800 N N . ARG A 1 100 ? -0.467 -2.641 11.602 1.00 88.81 100 ARG A N 1
ATOM 801 C CA . ARG A 1 100 ? 0.538 -3.094 12.561 1.00 88.81 100 ARG A CA 1
ATOM 802 C C . ARG A 1 100 ? 0.017 -3.124 13.994 1.00 88.81 100 ARG A C 1
ATOM 804 O O . ARG A 1 100 ? 0.379 -4.038 14.722 1.00 88.81 100 ARG A O 1
ATOM 811 N N . HIS A 1 101 ? -0.766 -2.140 14.425 1.00 88.12 101 HIS A N 1
ATOM 812 C CA . HIS A 1 101 ? -1.354 -2.136 15.766 1.00 88.12 101 HIS A CA 1
ATOM 813 C C . HIS A 1 101 ? -2.431 -3.215 15.906 1.00 88.12 101 HIS A C 1
ATOM 815 O O . HIS A 1 101 ? -2.423 -3.953 16.886 1.00 88.12 101 HIS A O 1
ATOM 821 N N . CYS A 1 102 ? -3.299 -3.355 14.906 1.00 88.31 102 CYS A N 1
ATOM 822 C CA . CYS A 1 102 ? -4.361 -4.356 14.871 1.00 88.31 102 CYS A CA 1
ATOM 823 C C . CYS A 1 102 ? -3.841 -5.796 14.765 1.00 88.31 102 CYS A C 1
ATOM 825 O O . CYS A 1 102 ? -4.509 -6.706 15.228 1.00 88.31 102 CYS A O 1
ATOM 827 N N . ALA A 1 103 ? -2.662 -6.027 14.185 1.00 88.25 103 ALA A N 1
ATOM 828 C CA . ALA A 1 103 ? -2.077 -7.362 14.046 1.00 88.25 103 ALA A CA 1
ATOM 829 C C . ALA A 1 103 ? -1.701 -8.027 15.385 1.00 88.25 103 ALA A C 1
ATOM 831 O O . ALA A 1 103 ? -1.503 -9.239 15.422 1.00 88.25 103 ALA A O 1
ATOM 832 N N . TYR A 1 104 ? -1.575 -7.252 16.469 1.00 79.19 104 TYR A N 1
ATOM 833 C CA . TYR A 1 104 ? -1.232 -7.759 17.805 1.00 79.19 104 TYR A CA 1
ATOM 834 C C . TYR A 1 104 ? -2.391 -7.674 18.818 1.00 79.19 104 TYR A C 1
ATOM 836 O O . TYR A 1 104 ? -2.163 -7.964 19.994 1.00 79.19 104 TYR A O 1
ATOM 844 N N . LEU A 1 105 ? -3.589 -7.246 18.396 1.00 72.25 105 LEU A N 1
ATOM 845 C CA . LEU A 1 105 ? -4.772 -7.014 19.244 1.00 72.25 105 LEU A CA 1
ATOM 846 C C . LEU A 1 105 ? -5.846 -8.088 19.059 1.00 72.25 105 LEU A C 1
ATOM 848 O O . LEU A 1 105 ? -6.532 -8.393 20.059 1.00 72.25 105 LEU A O 1
#